Protein AF-A0A957TLI1-F1 (afdb_monomer_lite)

Structure (mmCIF, N/CA/C/O backbone):
data_AF-A0A957TLI1-F1
#
_entry.id   AF-A0A957TLI1-F1
#
loop_
_atom_site.group_PDB
_atom_site.id
_atom_site.type_symbol
_atom_site.label_atom_id
_atom_site.label_alt_id
_atom_site.label_comp_id
_atom_site.label_asym_id
_atom_site.label_entity_id
_atom_site.label_seq_id
_atom_site.pdbx_PDB_ins_code
_atom_site.Cartn_x
_atom_site.Cartn_y
_atom_site.Cartn_z
_atom_site.occupancy
_atom_site.B_iso_or_equiv
_atom_site.auth_seq_id
_atom_site.auth_comp_id
_atom_site.auth_asym_id
_atom_site.auth_atom_id
_atom_site.pdbx_PDB_model_num
ATOM 1 N N . HIS A 1 1 ? -5.290 28.916 -10.271 1.00 35.00 1 HIS A N 1
ATOM 2 C CA . HIS A 1 1 ? -5.365 27.763 -9.352 1.00 35.00 1 HIS A CA 1
ATOM 3 C C . HIS A 1 1 ? -4.385 26.764 -9.925 1.00 35.00 1 HIS A C 1
ATOM 5 O O . HIS A 1 1 ? -4.719 26.084 -10.883 1.00 35.00 1 HIS A O 1
ATOM 11 N N . GLU A 1 2 ? -3.142 26.833 -9.457 1.00 41.28 2 GLU A N 1
ATOM 12 C CA . GLU A 1 2 ? -2.032 26.027 -9.969 1.00 41.28 2 GLU A CA 1
ATOM 13 C C . GLU A 1 2 ? -2.096 24.660 -9.279 1.00 41.28 2 GLU A C 1
ATOM 15 O O . GLU A 1 2 ? -1.807 24.556 -8.086 1.00 41.28 2 GLU A O 1
ATOM 20 N N . GLY A 1 3 ? -2.567 23.636 -9.991 1.00 42.81 3 GLY A N 1
ATOM 21 C CA . GLY A 1 3 ? -2.428 22.248 -9.549 1.00 42.81 3 GLY A CA 1
ATOM 22 C C . GLY A 1 3 ? -0.991 21.765 -9.782 1.00 42.81 3 GLY A C 1
ATOM 23 O O . GLY A 1 3 ? -0.331 22.280 -10.687 1.00 42.81 3 GLY A O 1
ATOM 24 N N . PRO A 1 4 ? -0.474 20.809 -8.991 1.00 44.91 4 PRO A N 1
ATOM 25 C CA . PRO A 1 4 ? 0.878 20.312 -9.187 1.00 44.91 4 PRO A CA 1
ATOM 26 C C . PRO A 1 4 ? 1.002 19.609 -10.540 1.00 44.91 4 PRO A C 1
ATOM 28 O O . PRO A 1 4 ? 0.173 18.781 -10.921 1.00 44.91 4 PRO A O 1
ATOM 31 N N . THR A 1 5 ? 2.072 19.958 -11.246 1.00 44.56 5 THR A N 1
ATOM 32 C CA . THR A 1 5 ? 2.510 19.387 -12.517 1.00 44.56 5 THR A CA 1
ATOM 33 C C . THR A 1 5 ? 3.010 17.960 -12.288 1.00 44.56 5 THR A C 1
ATOM 35 O O . THR A 1 5 ? 4.214 17.722 -12.246 1.00 44.56 5 THR A O 1
ATOM 38 N N . ALA A 1 6 ? 2.115 16.999 -12.061 1.00 47.19 6 ALA A N 1
ATOM 39 C CA . ALA A 1 6 ? 2.505 15.594 -12.117 1.00 47.19 6 ALA A CA 1
ATOM 40 C C . ALA A 1 6 ? 2.877 15.280 -13.574 1.00 47.19 6 ALA A C 1
ATOM 42 O O . ALA A 1 6 ? 2.039 15.268 -14.476 1.00 47.19 6 ALA A O 1
ATOM 43 N N . THR A 1 7 ? 4.183 15.182 -13.798 1.00 42.00 7 THR A N 1
ATOM 44 C CA . THR A 1 7 ? 4.828 15.044 -15.098 1.00 42.00 7 THR A CA 1
ATOM 45 C C . THR A 1 7 ? 4.591 13.640 -15.638 1.00 42.00 7 THR A C 1
ATOM 47 O O . THR A 1 7 ? 5.012 12.660 -15.034 1.00 42.00 7 THR A O 1
ATOM 50 N N . PHE A 1 8 ? 3.971 13.547 -16.812 1.00 42.47 8 PHE A N 1
ATOM 51 C CA . PHE A 1 8 ? 4.013 12.349 -17.643 1.00 42.47 8 PHE A CA 1
ATOM 52 C C . PHE A 1 8 ? 5.480 12.070 -18.017 1.00 42.47 8 PHE A C 1
ATOM 54 O O . PHE A 1 8 ? 6.002 12.698 -18.938 1.00 42.47 8 PHE A O 1
ATOM 61 N N . THR A 1 9 ? 6.181 11.180 -17.311 1.00 41.12 9 THR A N 1
ATOM 62 C CA . THR A 1 9 ? 7.522 10.730 -17.725 1.00 41.12 9 THR A CA 1
ATOM 63 C C . THR A 1 9 ? 7.477 9.263 -18.115 1.00 41.12 9 THR A C 1
ATOM 65 O O . THR A 1 9 ? 7.156 8.398 -17.309 1.00 41.12 9 THR A O 1
ATOM 68 N N . THR A 1 10 ? 7.803 9.000 -19.375 1.00 41.31 10 THR A N 1
ATOM 69 C CA . THR A 1 10 ? 7.748 7.700 -20.053 1.00 41.31 10 THR A CA 1
ATOM 70 C C . THR A 1 10 ? 8.950 6.786 -19.782 1.00 41.31 10 THR A C 1
ATOM 72 O O . THR A 1 10 ? 9.029 5.722 -20.386 1.00 41.31 10 THR A O 1
ATOM 75 N N . ASP A 1 11 ? 9.861 7.162 -18.881 1.00 42.81 11 ASP A N 1
ATOM 76 C CA . ASP A 1 11 ? 11.082 6.406 -18.578 1.00 42.81 11 ASP A CA 1
ATOM 77 C C . ASP A 1 11 ? 11.066 5.899 -17.129 1.00 42.81 11 ASP A C 1
ATOM 79 O O . ASP A 1 11 ? 11.437 6.604 -16.194 1.00 42.81 11 ASP A O 1
ATOM 83 N N . PHE A 1 12 ? 10.644 4.646 -16.933 1.00 52.88 12 PHE A N 1
ATOM 84 C CA . PHE A 1 12 ? 10.605 3.991 -15.619 1.00 52.88 12 PHE A CA 1
ATOM 85 C C . PHE A 1 12 ? 11.894 3.216 -15.303 1.00 52.88 12 PHE A C 1
ATOM 87 O O . PHE A 1 12 ? 11.859 2.040 -14.931 1.00 52.88 12 PHE A O 1
ATOM 94 N N . ALA A 1 13 ? 13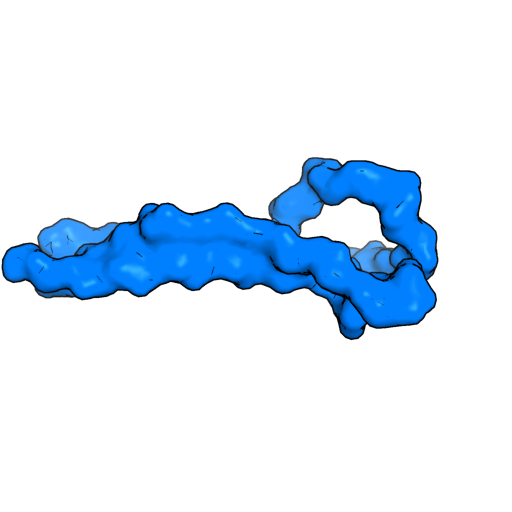.043 3.862 -15.478 1.00 48.44 13 ALA A N 1
ATOM 95 C CA . ALA A 1 13 ? 14.344 3.303 -15.123 1.00 48.44 13 ALA A CA 1
ATOM 96 C C . ALA A 1 13 ? 14.904 3.986 -13.86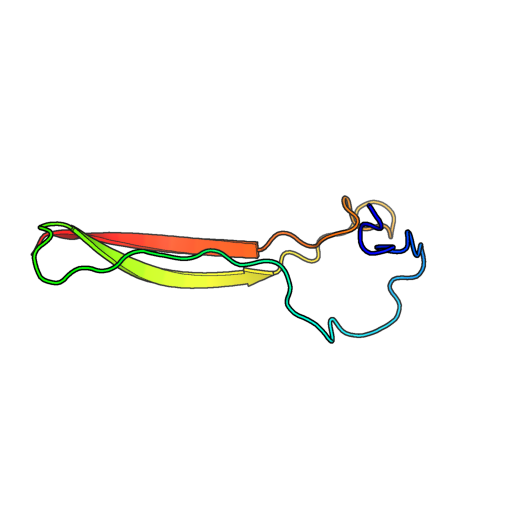6 1.00 48.44 13 ALA A C 1
ATOM 98 O O . ALA A 1 13 ? 15.962 4.596 -13.919 1.00 48.44 13 ALA A O 1
ATOM 99 N N . ASP A 1 14 ? 14.190 3.912 -12.740 1.00 45.56 14 ASP A N 1
ATOM 100 C CA . ASP A 1 14 ? 14.733 4.265 -11.420 1.00 45.56 14 ASP A CA 1
ATOM 101 C C . ASP A 1 14 ? 13.855 3.651 -10.308 1.00 45.56 14 ASP A C 1
ATOM 103 O O . ASP A 1 14 ? 12.660 3.424 -10.530 1.00 45.56 14 ASP A O 1
ATOM 107 N N . PRO A 1 15 ? 14.406 3.304 -9.127 1.00 55.34 15 PRO A N 1
ATOM 108 C CA . PRO A 1 15 ? 13.636 2.655 -8.070 1.00 55.34 15 PRO A CA 1
ATOM 109 C C . PRO A 1 15 ? 12.504 3.578 -7.600 1.00 55.34 15 PRO A C 1
ATOM 111 O O . PRO A 1 15 ? 12.680 4.789 -7.568 1.00 55.34 15 PRO A O 1
ATOM 114 N N . LEU A 1 16 ? 11.351 3.021 -7.203 1.00 59.31 16 LEU A N 1
ATOM 115 C CA . LEU A 1 16 ? 10.242 3.783 -6.605 1.00 59.31 16 LEU A CA 1
ATOM 116 C C . LEU A 1 16 ? 10.743 4.551 -5.364 1.00 59.31 16 LEU A C 1
ATOM 118 O O . LEU A 1 16 ? 10.823 3.979 -4.275 1.00 59.31 16 LEU A O 1
ATOM 122 N N . GLN A 1 17 ? 11.125 5.821 -5.519 1.00 61.59 17 GLN A N 1
ATOM 123 C CA . GLN A 1 17 ? 11.681 6.613 -4.415 1.00 61.59 17 GLN A CA 1
ATOM 124 C C . GLN A 1 17 ? 10.585 7.217 -3.528 1.00 61.59 17 GLN A C 1
ATOM 126 O O . GLN A 1 17 ? 10.778 7.320 -2.318 1.00 61.59 17 GLN A O 1
ATOM 131 N N . GLU A 1 18 ? 9.410 7.533 -4.082 1.00 69.88 18 GLU A N 1
ATOM 132 C CA . GLU A 1 18 ? 8.308 8.142 -3.330 1.00 69.88 18 GLU A CA 1
ATOM 133 C C . GLU A 1 18 ? 7.048 7.268 -3.345 1.00 69.88 18 GLU A C 1
ATOM 135 O O . GLU A 1 18 ? 6.594 6.799 -4.386 1.00 69.88 18 GLU A O 1
ATOM 140 N N . LYS A 1 19 ? 6.473 7.042 -2.157 1.00 81.69 19 LYS A N 1
ATOM 141 C CA . LYS A 1 19 ? 5.176 6.373 -1.988 1.00 81.69 19 LYS A CA 1
ATOM 142 C C . LYS A 1 19 ? 4.102 7.450 -1.880 1.00 81.69 19 LYS A C 1
ATOM 144 O O . LYS A 1 19 ? 4.062 8.158 -0.874 1.00 81.69 19 LYS A O 1
ATOM 149 N N . ILE A 1 20 ? 3.252 7.579 -2.894 1.00 89.75 20 ILE A N 1
ATOM 150 C CA . ILE A 1 20 ? 2.164 8.576 -2.924 1.00 89.75 20 ILE A CA 1
ATOM 151 C C . ILE A 1 20 ? 0.764 7.946 -2.950 1.00 89.75 20 ILE A C 1
ATOM 153 O O . ILE A 1 20 ? -0.214 8.624 -2.647 1.00 89.75 20 ILE A O 1
ATOM 157 N N . ASP A 1 21 ? 0.680 6.638 -3.198 1.00 90.94 21 ASP A N 1
ATOM 158 C CA . ASP A 1 21 ? -0.555 5.857 -3.185 1.00 90.94 21 ASP A CA 1
ATOM 159 C C . ASP A 1 21 ? -0.680 5.047 -1.887 1.00 90.94 21 ASP A C 1
ATOM 161 O O . ASP A 1 21 ? 0.241 4.327 -1.490 1.00 90.94 21 ASP A O 1
ATOM 165 N N . TYR A 1 22 ? -1.829 5.153 -1.214 1.00 93.00 22 TYR A N 1
ATOM 166 C CA . TYR A 1 22 ? -2.052 4.550 0.103 1.00 93.00 22 TYR A CA 1
ATOM 167 C C . TYR A 1 22 ? -3.444 3.929 0.225 1.00 93.00 22 TYR A C 1
ATOM 169 O O . TYR A 1 22 ? -4.439 4.497 -0.220 1.00 93.00 22 TYR A O 1
ATOM 177 N N . ILE A 1 23 ? -3.521 2.797 0.931 1.00 93.44 23 ILE A N 1
ATOM 178 C CA . ILE A 1 23 ? -4.776 2.218 1.420 1.00 93.44 23 ILE A CA 1
ATOM 179 C C . ILE A 1 23 ? -4.823 2.430 2.932 1.00 93.44 23 ILE A C 1
ATOM 181 O O . ILE A 1 23 ? -4.078 1.797 3.681 1.00 93.44 23 ILE A O 1
ATOM 185 N N . PHE A 1 24 ? -5.702 3.320 3.389 1.00 94.31 24 PHE A N 1
ATOM 186 C CA . PHE A 1 24 ? -5.928 3.545 4.815 1.00 94.31 24 PHE A CA 1
ATOM 187 C C . PHE A 1 24 ? -7.037 2.640 5.338 1.00 94.31 24 PHE A C 1
ATOM 189 O O . PHE A 1 24 ? -8.097 2.515 4.727 1.00 94.31 24 PHE A O 1
ATOM 196 N N . LEU A 1 25 ? -6.809 2.051 6.510 1.00 89.88 25 LEU A N 1
ATOM 197 C CA . LEU A 1 25 ? -7.808 1.268 7.226 1.00 89.88 25 LEU A CA 1
ATOM 198 C C . LEU A 1 25 ? -8.185 1.977 8.516 1.00 89.88 25 LEU A C 1
ATOM 200 O O . LEU A 1 25 ? -7.324 2.395 9.290 1.00 89.88 25 LEU A O 1
ATOM 204 N N . TYR A 1 26 ? -9.486 2.081 8.758 1.00 87.88 26 TYR A N 1
ATOM 205 C CA . TYR A 1 26 ? -10.007 2.597 10.011 1.00 87.88 26 TYR A CA 1
ATOM 206 C C . TYR A 1 26 ? -10.098 1.466 11.039 1.00 87.88 26 TYR A C 1
ATOM 208 O O . TYR A 1 26 ? -10.752 0.453 10.800 1.00 87.88 26 TYR A O 1
ATOM 216 N N . SER A 1 27 ? -9.449 1.643 12.190 1.00 85.00 27 SER A N 1
ATOM 217 C CA . SER A 1 27 ? -9.494 0.697 13.307 1.00 85.00 27 SER A CA 1
ATOM 218 C C . SER A 1 27 ? -9.981 1.425 14.551 1.00 85.00 27 SER A C 1
ATOM 220 O O . SER A 1 27 ? -9.345 2.373 15.011 1.00 85.00 27 SER A O 1
ATOM 222 N N . ASN A 1 28 ? -11.122 0.994 15.087 1.00 83.94 28 ASN A N 1
ATOM 223 C CA . ASN A 1 28 ? -11.714 1.567 16.287 1.00 83.94 28 ASN A CA 1
ATOM 224 C C . ASN A 1 28 ? -11.965 0.461 17.320 1.00 83.94 28 ASN A C 1
ATOM 226 O O . ASN A 1 28 ? -12.699 -0.484 17.047 1.00 83.94 28 ASN A O 1
ATOM 230 N N . PRO A 1 29 ? -11.407 0.561 18.536 1.00 81.06 29 PRO A N 1
ATOM 231 C CA . PRO A 1 29 ? -11.672 -0.415 19.581 1.00 81.06 29 PRO A CA 1
ATOM 232 C C . PRO A 1 29 ? -13.137 -0.516 20.027 1.00 81.06 29 PRO A C 1
ATOM 234 O O . PRO A 1 29 ? -13.477 -1.484 20.693 1.00 81.06 29 PRO A O 1
ATOM 237 N N . ALA A 1 30 ? -13.997 0.442 19.697 1.00 85.94 30 ALA A N 1
ATOM 238 C CA . ALA A 1 30 ? -15.427 0.371 19.978 1.00 85.94 30 ALA A CA 1
ATOM 239 C C . ALA A 1 30 ? -16.233 -0.344 18.875 1.00 85.94 30 ALA A C 1
ATOM 241 O O . ALA A 1 30 ? -17.417 -0.607 19.077 1.00 85.94 30 ALA A O 1
ATOM 242 N N . THR A 1 31 ? -15.639 -0.649 17.712 1.00 82.44 31 THR A N 1
ATOM 243 C CA . THR A 1 31 ? -16.342 -1.352 16.629 1.00 82.44 31 THR A CA 1
ATOM 244 C C . THR A 1 31 ? -16.195 -2.862 16.768 1.00 82.44 31 THR A C 1
ATOM 246 O O . THR A 1 31 ? -15.121 -3.368 17.085 1.00 82.44 31 THR A O 1
ATOM 249 N N . ALA A 1 32 ? -17.281 -3.590 16.492 1.00 83.31 32 ALA A N 1
ATOM 250 C CA . ALA A 1 32 ? -17.306 -5.052 16.554 1.00 83.31 32 ALA A CA 1
ATOM 251 C C . ALA A 1 32 ? -16.347 -5.714 15.552 1.00 83.31 32 ALA A C 1
ATOM 253 O O . ALA A 1 32 ? -15.912 -6.834 15.788 1.00 83.31 32 ALA A O 1
ATOM 254 N N . VAL A 1 33 ? -16.012 -5.017 14.462 1.00 88.06 33 VAL A N 1
ATOM 255 C CA . VAL A 1 33 ? -15.104 -5.493 13.417 1.00 88.06 33 VAL A CA 1
ATOM 256 C C . VAL A 1 33 ? -13.764 -4.779 13.534 1.00 88.06 33 VAL A C 1
ATOM 258 O O . VAL A 1 33 ? -13.718 -3.548 13.615 1.00 88.06 33 VAL A O 1
ATOM 261 N N . GLN A 1 34 ? -12.680 -5.550 13.495 1.00 89.94 34 GLN A N 1
ATOM 262 C CA . GLN A 1 34 ? -11.316 -5.043 13.473 1.00 89.94 34 GLN A CA 1
ATOM 263 C C . GLN A 1 34 ?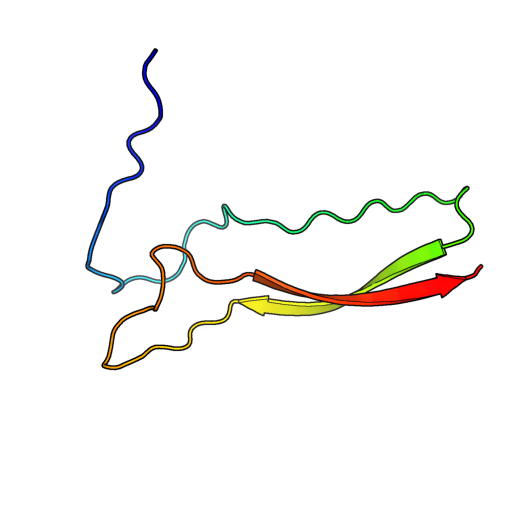 -10.602 -5.522 12.197 1.00 89.94 34 GLN A C 1
ATOM 265 O O . GLN A 1 34 ? -10.427 -6.728 12.010 1.00 89.94 34 GLN A O 1
ATOM 270 N N . PRO A 1 35 ? -10.208 -4.609 11.289 1.00 92.69 35 PRO A N 1
ATOM 271 C CA . PRO A 1 35 ? -9.454 -4.988 10.105 1.00 92.69 35 PRO A CA 1
ATOM 272 C C . PRO A 1 35 ? -7.990 -5.258 10.465 1.00 92.69 35 PRO A C 1
ATOM 274 O O . PRO A 1 35 ? -7.360 -4.480 11.185 1.00 92.69 35 PRO A O 1
ATOM 277 N N . LEU A 1 36 ? -7.441 -6.343 9.927 1.00 92.00 36 LEU A N 1
ATOM 278 C CA . LEU A 1 36 ? -6.031 -6.708 10.040 1.00 92.00 36 LEU A CA 1
ATOM 279 C C . LEU A 1 36 ? -5.452 -6.930 8.643 1.00 92.00 36 LEU A C 1
ATOM 281 O O . LEU A 1 36 ? -5.986 -7.729 7.878 1.00 92.00 36 LEU A O 1
ATOM 285 N N . VAL A 1 37 ? -4.352 -6.243 8.325 1.00 92.44 37 VAL A N 1
ATOM 286 C CA . VAL A 1 37 ? -3.608 -6.459 7.075 1.00 92.44 37 VAL A CA 1
ATOM 287 C C . VAL A 1 37 ? -2.778 -7.728 7.209 1.00 92.44 37 VAL A C 1
ATOM 289 O O . VAL A 1 37 ? -1.888 -7.797 8.055 1.00 92.44 37 VAL A O 1
ATOM 292 N N . THR A 1 38 ? -3.047 -8.721 6.368 1.00 95.06 38 THR A N 1
ATOM 293 C CA . THR A 1 38 ? -2.282 -9.977 6.324 1.00 95.06 38 THR A CA 1
ATOM 294 C C . THR A 1 38 ? -1.181 -9.944 5.273 1.00 95.06 38 THR A C 1
ATOM 296 O O . THR A 1 38 ? -0.154 -10.600 5.442 1.00 95.06 38 THR A O 1
ATOM 299 N N . ARG A 1 39 ? -1.368 -9.169 4.198 1.00 89.19 39 ARG A N 1
ATOM 300 C CA . ARG A 1 39 ? -0.379 -9.000 3.128 1.00 89.19 39 ARG A CA 1
ATOM 301 C C . ARG A 1 39 ? -0.474 -7.610 2.510 1.00 89.19 39 ARG A C 1
ATOM 303 O O . ARG A 1 39 ? -1.561 -7.056 2.398 1.00 89.19 39 ARG A O 1
ATOM 310 N N . HIS A 1 40 ? 0.664 -7.077 2.083 1.00 91.12 40 HIS A N 1
ATOM 311 C CA . HIS A 1 40 ? 0.770 -5.837 1.317 1.00 91.12 40 HIS A CA 1
ATOM 312 C C . HIS A 1 40 ? 1.803 -6.023 0.199 1.00 91.12 40 HIS A C 1
ATOM 314 O O . HIS A 1 40 ? 2.866 -6.602 0.444 1.00 91.12 40 HIS A O 1
ATOM 320 N N . ALA A 1 41 ? 1.507 -5.523 -0.999 1.00 85.75 41 ALA A N 1
ATOM 321 C CA . ALA A 1 41 ? 2.408 -5.569 -2.146 1.00 85.75 41 ALA A CA 1
ATOM 322 C C . ALA A 1 41 ? 2.192 -4.377 -3.089 1.00 85.75 41 ALA A C 1
ATOM 324 O O . ALA A 1 41 ? 1.117 -3.785 -3.122 1.00 85.75 41 ALA A O 1
ATOM 325 N N . ILE A 1 42 ? 3.215 -4.078 -3.887 1.00 88.44 42 ILE A N 1
ATOM 326 C CA . ILE A 1 42 ? 3.109 -3.232 -5.077 1.00 88.44 42 ILE A CA 1
ATOM 327 C C . ILE A 1 42 ? 3.191 -4.163 -6.284 1.00 88.44 42 ILE A C 1
ATOM 329 O O . ILE A 1 42 ? 4.109 -4.983 -6.346 1.00 88.44 42 ILE A O 1
ATOM 333 N N . LEU A 1 43 ? 2.235 -4.076 -7.206 1.00 86.19 43 LEU A N 1
ATOM 334 C CA . LEU A 1 43 ? 2.230 -4.910 -8.409 1.00 86.19 43 LEU A CA 1
ATOM 335 C C . LEU A 1 43 ? 3.040 -4.220 -9.511 1.00 86.19 43 LEU A C 1
ATOM 337 O O . LEU A 1 43 ? 2.718 -3.107 -9.915 1.00 86.19 43 LEU A O 1
ATOM 341 N N . THR A 1 44 ? 4.106 -4.874 -9.971 1.00 86.12 44 THR A N 1
ATOM 342 C CA . THR A 1 44 ? 5.071 -4.331 -10.948 1.00 86.12 44 THR A CA 1
ATOM 343 C C . THR A 1 44 ? 4.982 -5.047 -12.296 1.00 86.12 44 THR A C 1
ATOM 345 O O . THR A 1 44 ? 5.944 -5.053 -13.063 1.00 86.12 44 THR A O 1
ATOM 348 N N . ASP A 1 45 ? 3.874 -5.731 -12.565 1.00 85.75 45 ASP A N 1
ATOM 349 C CA . ASP A 1 45 ? 3.657 -6.454 -13.810 1.00 85.75 45 ASP A CA 1
ATOM 350 C C . ASP A 1 45 ? 3.729 -5.504 -15.008 1.00 85.75 45 ASP A C 1
ATOM 352 O O . ASP A 1 45 ? 3.230 -4.377 -14.980 1.00 85.75 45 ASP A O 1
ATOM 356 N N . GLN A 1 46 ? 4.345 -5.986 -16.082 1.00 84.75 46 GLN A N 1
ATOM 357 C CA . GLN A 1 46 ? 4.496 -5.252 -17.330 1.00 84.75 46 GLN A CA 1
ATOM 358 C C . GLN A 1 46 ? 3.898 -6.053 -18.479 1.00 84.75 46 GLN A C 1
ATOM 360 O O . GLN A 1 46 ? 3.981 -7.282 -18.513 1.00 84.75 46 GLN A O 1
ATOM 365 N N . ALA A 1 47 ? 3.355 -5.344 -19.462 1.00 84.06 47 ALA A N 1
ATOM 366 C CA . ALA A 1 47 ? 2.923 -5.909 -20.729 1.00 84.06 47 ALA A CA 1
ATOM 367 C C . ALA A 1 47 ? 3.746 -5.273 -21.852 1.00 84.06 47 ALA A C 1
ATOM 369 O O . ALA A 1 47 ? 3.796 -4.052 -21.976 1.00 84.06 47 ALA A O 1
ATOM 370 N N . ASN A 1 48 ? 4.414 -6.099 -22.663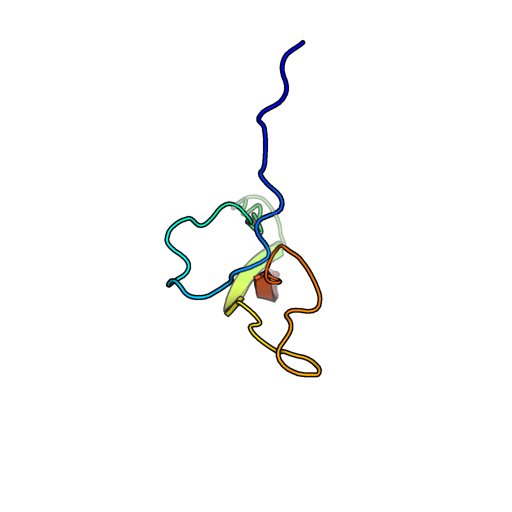 1.00 91.69 48 ASN A N 1
ATOM 371 C CA . ASN A 1 48 ? 5.298 -5.645 -23.747 1.00 91.69 48 ASN A CA 1
ATOM 372 C C . ASN A 1 48 ? 6.380 -4.639 -23.294 1.00 91.69 48 ASN A C 1
ATOM 374 O O . ASN A 1 48 ? 6.722 -3.730 -24.041 1.00 91.69 48 ASN A O 1
ATOM 378 N N . GLY A 1 49 ? 6.908 -4.793 -22.073 1.00 84.69 49 GLY A N 1
ATOM 379 C CA . GLY A 1 49 ? 7.946 -3.911 -21.516 1.00 84.69 49 GLY A CA 1
ATOM 380 C C . GLY A 1 49 ? 7.437 -2.570 -20.979 1.00 84.69 49 GLY A C 1
ATOM 381 O O . GLY A 1 49 ? 8.242 -1.706 -20.647 1.00 84.69 49 GLY A O 1
ATOM 382 N N . HIS A 1 50 ? 6.117 -2.391 -20.882 1.00 81.38 50 HIS A N 1
ATOM 383 C CA . HIS A 1 50 ? 5.500 -1.182 -20.349 1.00 81.38 50 HIS A CA 1
ATOM 384 C C . HIS A 1 50 ? 4.622 -1.500 -19.141 1.00 81.38 50 HIS A C 1
ATOM 386 O O . HIS A 1 50 ? 3.941 -2.531 -19.105 1.00 81.38 50 HIS A O 1
ATOM 392 N N . TYR A 1 51 ? 4.611 -0.597 -18.158 1.00 84.62 51 TYR A N 1
ATOM 393 C CA . TYR A 1 51 ? 3.609 -0.653 -17.101 1.00 84.62 51 TYR A CA 1
ATOM 394 C C . TYR A 1 51 ? 2.221 -0.343 -17.675 1.00 84.62 51 TYR A C 1
ATOM 396 O O . TYR A 1 51 ? 2.097 0.529 -18.538 1.00 84.62 51 TYR A O 1
ATOM 404 N N . PRO A 1 52 ? 1.164 -1.023 -17.197 1.00 87.12 52 PRO A N 1
ATOM 405 C CA . PRO A 1 52 ? -0.204 -0.745 -17.634 1.00 87.12 52 PRO A CA 1
ATOM 406 C C . PRO A 1 52 ? -0.728 0.652 -17.260 1.00 87.12 52 PRO A C 1
ATOM 408 O O . PRO A 1 52 ? -1.739 1.081 -17.810 1.00 87.12 52 PRO A O 1
ATOM 411 N N . SER A 1 53 ? -0.086 1.325 -16.303 1.00 86.19 53 SER A N 1
ATOM 412 C CA . SER A 1 53 ? -0.486 2.611 -15.728 1.00 86.19 53 SER A CA 1
ATOM 413 C C . SER A 1 53 ? 0.759 3.412 -15.326 1.00 86.19 53 SER A C 1
ATOM 415 O O . SER A 1 53 ? 1.831 2.834 -15.139 1.00 86.19 53 SER A O 1
ATOM 417 N N . ASP A 1 54 ? 0.620 4.730 -15.200 1.00 83.31 54 ASP A N 1
ATOM 418 C CA . ASP A 1 54 ? 1.661 5.650 -14.715 1.00 83.31 54 ASP A CA 1
ATOM 419 C C . ASP A 1 54 ? 1.881 5.570 -13.192 1.00 83.31 54 ASP A C 1
ATOM 421 O O . ASP A 1 54 ? 2.922 5.984 -12.689 1.00 83.31 54 ASP A O 1
ATOM 425 N N . HIS A 1 55 ? 0.936 4.957 -12.479 1.00 86.06 55 HIS A N 1
ATOM 426 C CA . HIS A 1 55 ? 1.059 4.511 -11.092 1.00 86.06 55 HIS A CA 1
ATOM 427 C C . HIS A 1 55 ? 1.063 2.981 -10.999 1.00 86.06 55 HIS A C 1
ATOM 429 O O . HIS A 1 55 ? 0.347 2.300 -11.739 1.00 86.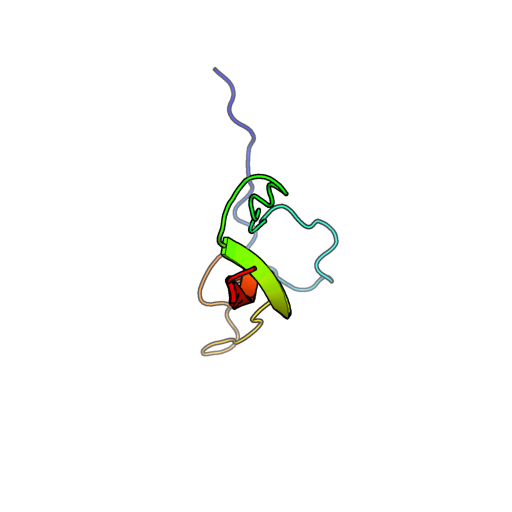06 55 HIS A O 1
ATOM 435 N N . LEU A 1 56 ? 1.806 2.434 -10.033 1.00 88.12 56 LEU A N 1
ATOM 436 C CA . LEU A 1 56 ? 1.762 1.003 -9.729 1.00 88.12 56 LEU A CA 1
ATOM 437 C C . LEU A 1 56 ? 0.635 0.681 -8.734 1.00 88.12 56 LEU A C 1
ATOM 439 O O . LEU A 1 56 ? 0.506 1.372 -7.721 1.00 88.12 56 LEU A O 1
ATOM 443 N N . PRO A 1 57 ? -0.153 -0.389 -8.950 1.00 91.25 57 PRO A N 1
ATOM 444 C CA . PRO A 1 57 ? -1.194 -0.780 -8.007 1.00 91.25 57 PRO A CA 1
ATOM 445 C C . PRO A 1 57 ? -0.639 -1.132 -6.622 1.00 91.25 57 PRO A C 1
ATOM 447 O O . PRO A 1 57 ? 0.275 -1.952 -6.492 1.00 91.25 57 PRO A O 1
ATOM 450 N N . VAL A 1 58 ? -1.265 -0.580 -5.580 1.00 92.31 58 VAL A N 1
ATOM 451 C CA . VAL A 1 58 ? -1.071 -0.993 -4.184 1.00 92.31 58 VAL A CA 1
ATOM 452 C C . VAL A 1 58 ? -2.095 -2.077 -3.851 1.00 92.31 58 VAL A C 1
ATOM 454 O O . VAL A 1 58 ? -3.300 -1.846 -3.936 1.00 92.31 58 VAL A O 1
ATOM 457 N N . LEU A 1 59 ? -1.631 -3.260 -3.458 1.00 91.50 59 LEU A N 1
ATOM 458 C CA . LEU A 1 59 ? -2.470 -4.386 -3.053 1.00 91.50 59 LEU A CA 1
ATOM 459 C C . LEU A 1 59 ? -2.369 -4.598 -1.541 1.00 91.50 59 LEU A C 1
ATOM 461 O O . LEU A 1 59 ? -1.269 -4.686 -0.996 1.00 91.50 59 LEU A O 1
ATOM 465 N N . ALA A 1 60 ? -3.513 -4.757 -0.875 1.00 93.00 60 ALA A N 1
ATOM 466 C CA . ALA A 1 60 ? -3.593 -5.182 0.517 1.00 93.00 60 ALA A CA 1
ATOM 467 C C . ALA A 1 60 ? -4.592 -6.336 0.667 1.00 93.00 60 ALA A C 1
ATOM 469 O O . ALA A 1 60 ? -5.723 -6.251 0.192 1.00 93.00 60 ALA A O 1
ATOM 470 N N . GLU A 1 61 ? -4.187 -7.398 1.358 1.00 94.44 61 GLU A N 1
ATOM 471 C CA . GLU A 1 61 ? -5.096 -8.441 1.832 1.00 94.44 61 GLU A CA 1
ATOM 472 C C . GLU A 1 61 ? -5.461 -8.162 3.279 1.00 94.44 61 GLU A C 1
ATOM 474 O O . GLU A 1 61 ? -4.594 -7.879 4.112 1.00 94.44 61 GLU A O 1
ATOM 479 N N . ILE A 1 62 ? -6.760 -8.213 3.562 1.00 94.56 62 ILE A N 1
ATOM 480 C CA . ILE A 1 62 ? -7.321 -7.786 4.835 1.00 94.56 62 ILE A CA 1
ATOM 481 C C . ILE A 1 62 ? -8.253 -8.876 5.340 1.00 94.56 62 ILE A C 1
ATOM 483 O O . ILE A 1 62 ? -9.181 -9.288 4.644 1.00 94.56 62 ILE A O 1
ATOM 487 N N . THR A 1 63 ? -8.040 -9.300 6.578 1.00 94.38 63 THR A N 1
ATOM 488 C CA . THR A 1 63 ? -9.005 -10.114 7.316 1.00 94.38 63 THR A CA 1
ATOM 489 C C . THR A 1 63 ? -9.830 -9.221 8.228 1.00 94.38 63 THR A C 1
ATOM 491 O O . THR A 1 63 ? -9.280 -8.359 8.915 1.00 94.38 63 THR A O 1
ATOM 494 N N . LEU A 1 64 ? -11.141 -9.446 8.257 1.00 92.00 64 LEU A N 1
ATOM 495 C CA . LEU A 1 64 ? -12.057 -8.796 9.187 1.00 92.00 64 LEU A CA 1
ATOM 496 C C . LEU A 1 64 ? -12.367 -9.773 10.317 1.00 92.00 64 LEU A C 1
ATOM 498 O O . LEU A 1 64 ? -12.978 -10.816 10.081 1.00 92.00 64 LEU A O 1
ATOM 502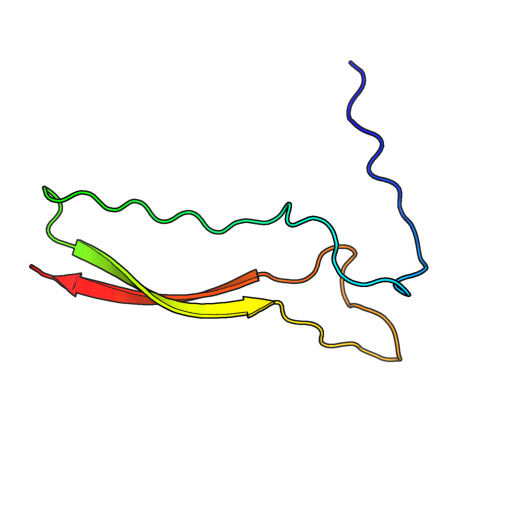 N N . THR A 1 65 ? -11.931 -9.455 11.530 1.00 84.81 65 THR A N 1
ATOM 503 C CA . THR A 1 65 ? -12.239 -10.263 12.711 1.00 84.81 65 THR A CA 1
ATOM 504 C C . THR A 1 65 ? -13.316 -9.585 13.539 1.00 84.81 65 THR A C 1
ATOM 506 O O . THR A 1 65 ? -13.297 -8.366 13.726 1.00 84.81 65 THR A O 1
ATOM 509 N N . ASN A 1 66 ? -14.259 -10.385 14.035 1.00 76.50 66 ASN A N 1
ATOM 510 C CA . ASN A 1 66 ? -15.177 -9.939 15.071 1.00 76.50 66 ASN A CA 1
ATOM 511 C C . ASN A 1 66 ? -14.482 -10.056 16.429 1.00 76.50 66 ASN A C 1
ATOM 513 O O . ASN A 1 66 ? -13.749 -11.024 16.654 1.00 76.50 66 ASN A O 1
ATOM 517 N N . ARG A 1 67 ? -14.704 -9.080 17.308 1.00 62.94 67 ARG A N 1
ATOM 518 C CA . ARG A 1 67 ? -14.321 -9.200 18.719 1.00 62.94 67 ARG A CA 1
ATOM 519 C C . ARG A 1 67 ? -15.297 -10.039 19.526 1.00 62.94 67 ARG A C 1
ATOM 521 O O . ARG A 1 67 ? -16.503 -10.016 19.196 1.00 62.94 67 ARG A O 1
#

Foldseek 3Di:
DDDDCPDPDQDPPDPPPDDPDDDDDDADPVDQKGKDWPDWDWDPDDDPPGDPDPDTDIDTDIDIDGD

pLDDT: mean 76.92, std 18.88, range [35.0, 95.06]

Sequence (67 aa):
HEGPTATFTTDFADPLQEKIDYIFLYSNPATAVQPLVTRHAILTDQANGHYPSDHLPVLAEITLTNR

Secondary structure (DSSP, 8-state):
-------------S--------------TTSSEEEEEEEEEE----BTTB-SSSSPPEEEEEEEEE-

Radius of gyration: 17.02 Å; chains: 1; bounding box: 32×38×44 Å